Protein AF-D6PJD8-F1 (afdb_monomer_lite)

Radius of gyration: 14.66 Å; chains: 1; bounding box: 31×29×49 Å

pLDDT: mean 86.14, std 14.54, range [36.56, 97.56]

Sequence (123 aa):
MSNNFRDVHTFDGTLGQHFTPTKSFTKEEKKEVIIKFCEKLQHQLAKDMIHLIVNDLNTENNIDRSNNLDSSDVLVEICSKVDGSDIDMSFIEEQIIDIALLGPCPEGRSTRFLQIWQAIKDC

Secondary structure (DSSP, 8-state):
-------GGGGTTTGGGG---SS---HHHHHHHHHHHHTT---HHHHHHHHHHHHTTTSGGGEETTTTEEHHHHHHHHHHHHTTS---HHHHHHHHHHHHHH-S-HHHHHHHHHHHHHHHTT-

Foldseek 3Di:
DDPPPPDPCPCFQVLLVVDDFPDDDDLVRLLVLLVVLLVVADDPLLSVLSVVLNVCRVHCLQADPSNRDRLSSLSSSLSVLVVPDPDDPVVVSVLSNVCSVVHSHNNSSSVSSSVSCVVRVVD

Organism: NCBI:txid743647

Structure (mmCIF, N/CA/C/O backbone):
data_AF-D6PJD8-F1
#
_entry.id   AF-D6PJD8-F1
#
loop_
_atom_site.group_PDB
_atom_site.id
_atom_site.type_symbol
_atom_site.label_atom_id
_atom_site.label_alt_id
_atom_site.label_comp_id
_atom_site.label_asym_id
_atom_site.label_entity_id
_atom_site.label_seq_id
_atom_site.pdbx_PDB_ins_code
_atom_site.Cartn_x
_atom_site.Cartn_y
_atom_site.Cartn_z
_atom_site.occupancy
_atom_site.B_iso_or_equiv
_atom_site.auth_seq_id
_atom_site.auth_comp_id
_atom_site.auth_asym_id
_atom_site.auth_atom_id
_atom_site.pdbx_PDB_model_num
ATOM 1 N N . MET A 1 1 ? -16.199 -15.426 -36.535 1.00 36.56 1 MET A N 1
ATOM 2 C CA . MET A 1 1 ? -16.326 -14.726 -35.241 1.00 36.56 1 MET A CA 1
ATOM 3 C C . MET A 1 1 ? -14.912 -14.521 -34.730 1.00 36.56 1 MET A C 1
ATOM 5 O O . MET A 1 1 ? -14.263 -15.510 -34.421 1.00 36.56 1 MET A O 1
ATOM 9 N N . SER A 1 2 ? -14.373 -13.301 -34.799 1.00 41.19 2 SER A N 1
ATOM 10 C CA . SER A 1 2 ? -13.051 -13.021 -34.233 1.00 41.19 2 SER A CA 1
ATOM 11 C C . SER A 1 2 ? -13.197 -12.959 -32.718 1.00 41.19 2 SER A C 1
ATOM 13 O O . SER A 1 2 ? -14.015 -12.198 -32.202 1.00 41.19 2 SER A O 1
ATOM 15 N N . ASN A 1 3 ? -12.434 -13.784 -32.005 1.00 44.41 3 ASN A N 1
ATOM 16 C CA . ASN A 1 3 ? -12.237 -13.606 -30.576 1.00 44.41 3 ASN A CA 1
ATOM 17 C C . ASN A 1 3 ? -11.498 -12.280 -30.389 1.00 44.41 3 ASN A C 1
ATOM 19 O O . ASN A 1 3 ? -10.273 -12.236 -30.473 1.00 44.41 3 ASN A O 1
ATOM 23 N N . ASN A 1 4 ? -12.240 -11.198 -30.157 1.00 45.00 4 ASN A N 1
ATOM 24 C CA . ASN A 1 4 ? -11.681 -9.975 -29.599 1.00 45.00 4 ASN A CA 1
ATOM 25 C C . ASN A 1 4 ? -11.349 -10.264 -28.131 1.00 45.00 4 ASN A C 1
ATOM 27 O O . ASN A 1 4 ? -12.057 -9.822 -27.227 1.00 45.00 4 ASN A O 1
ATOM 31 N N . PHE A 1 5 ? -10.295 -11.046 -27.887 1.00 46.88 5 PHE A N 1
ATOM 32 C CA . PHE A 1 5 ? -9.589 -10.939 -26.621 1.00 46.88 5 PHE A CA 1
ATOM 33 C C . PHE A 1 5 ? -9.127 -9.486 -26.553 1.00 46.88 5 PHE A C 1
ATOM 35 O O . PHE A 1 5 ? -8.314 -9.058 -27.371 1.00 46.88 5 PHE A O 1
ATOM 42 N N . ARG A 1 6 ? -9.735 -8.697 -25.657 1.00 47.91 6 ARG A N 1
ATOM 43 C CA . ARG A 1 6 ? -9.171 -7.397 -25.295 1.00 47.91 6 ARG A CA 1
ATOM 44 C C . ARG A 1 6 ? -7.746 -7.683 -24.852 1.00 47.91 6 ARG A C 1
ATOM 46 O O . ARG A 1 6 ? -7.557 -8.505 -23.958 1.00 47.91 6 ARG A O 1
ATOM 53 N N . ASP A 1 7 ? -6.790 -7.069 -25.536 1.00 47.72 7 ASP A N 1
ATOM 54 C CA . ASP A 1 7 ? -5.383 -7.176 -25.192 1.00 47.72 7 ASP A CA 1
ATOM 55 C C . ASP A 1 7 ? -5.241 -6.832 -23.707 1.00 47.72 7 ASP A C 1
ATOM 57 O O . ASP A 1 7 ? -5.671 -5.761 -23.271 1.00 47.72 7 ASP A O 1
ATOM 61 N N . VAL A 1 8 ? -4.729 -7.771 -22.916 1.00 49.09 8 VAL A N 1
ATOM 62 C CA . VAL A 1 8 ? -4.576 -7.596 -21.466 1.00 49.09 8 VAL A CA 1
ATOM 63 C C . VAL A 1 8 ? -3.618 -6.446 -21.146 1.00 49.09 8 VAL A C 1
ATOM 65 O O . VAL A 1 8 ? -3.752 -5.842 -20.088 1.00 49.09 8 VAL A O 1
ATOM 68 N N . HIS A 1 9 ? -2.770 -6.068 -22.108 1.00 56.69 9 HIS A N 1
ATOM 69 C CA . HIS A 1 9 ? -1.868 -4.922 -22.046 1.00 56.69 9 HIS A CA 1
ATOM 70 C C . HIS A 1 9 ? -2.537 -3.582 -22.395 1.00 56.69 9 HIS A C 1
ATOM 72 O O . HIS A 1 9 ? -1.893 -2.541 -22.327 1.00 56.69 9 HIS A O 1
ATOM 78 N N . THR A 1 10 ? -3.833 -3.556 -22.746 1.00 48.59 10 THR A N 1
ATOM 79 C CA . THR A 1 10 ? -4.561 -2.301 -23.059 1.00 48.59 10 THR A CA 1
ATOM 80 C C . THR A 1 10 ? -4.531 -1.304 -21.893 1.00 48.59 10 THR A C 1
ATOM 82 O O . THR A 1 10 ? -4.702 -0.106 -22.104 1.00 48.59 10 THR A O 1
ATOM 85 N N . PHE A 1 11 ? -4.331 -1.795 -20.669 1.00 54.06 11 PHE A N 1
ATOM 86 C CA . PHE A 1 11 ? -4.293 -0.986 -19.452 1.00 54.06 11 PHE A CA 1
ATOM 87 C C . PHE A 1 11 ? -2.878 -0.817 -18.883 1.00 54.06 11 PHE A C 1
ATOM 89 O O . PHE A 1 11 ? -2.712 -0.157 -17.854 1.00 54.06 11 PHE A O 1
ATOM 96 N N . ASP A 1 12 ? -1.860 -1.380 -19.542 1.00 58.41 12 ASP A N 1
ATOM 97 C CA . ASP A 1 12 ? -0.471 -1.229 -19.120 1.00 58.41 12 ASP A CA 1
ATOM 98 C C . ASP A 1 12 ? -0.058 0.238 -19.276 1.00 58.41 12 ASP A C 1
ATOM 100 O O . ASP A 1 12 ? -0.194 0.845 -20.339 1.00 58.41 12 ASP A O 1
ATOM 104 N N . GLY A 1 13 ? 0.428 0.835 -18.191 1.00 57.12 13 GLY A N 1
ATOM 105 C CA . GLY A 1 13 ? 0.888 2.223 -18.176 1.00 57.12 13 GLY A CA 1
ATOM 106 C C . GLY A 1 13 ? -0.213 3.289 -18.111 1.00 57.12 13 GLY A C 1
ATOM 107 O O . GLY A 1 13 ? 0.101 4.479 -18.064 1.00 57.12 13 GLY A O 1
ATOM 108 N N . THR A 1 14 ? -1.498 2.914 -18.074 1.00 65.81 14 THR A N 1
ATOM 109 C CA . THR A 1 14 ? -2.613 3.871 -17.909 1.00 65.81 14 THR A CA 1
ATOM 110 C C . THR A 1 14 ? -3.211 3.870 -16.505 1.00 65.81 14 THR A C 1
ATOM 112 O O . THR A 1 14 ? -4.018 4.742 -16.184 1.00 65.81 14 THR A O 1
ATOM 115 N N . LEU A 1 15 ? -2.831 2.922 -15.644 1.00 66.25 15 LEU A N 1
ATOM 116 C CA . LEU A 1 15 ? -3.424 2.754 -14.315 1.00 66.25 15 LEU A CA 1
ATOM 117 C C . LEU A 1 15 ? -3.204 3.976 -13.415 1.00 66.25 15 LEU A C 1
ATOM 119 O O . LEU A 1 15 ? -4.106 4.352 -12.667 1.00 66.25 15 LEU A O 1
ATOM 123 N N . GLY A 1 16 ? -2.057 4.650 -13.547 1.00 59.97 16 GLY A N 1
ATOM 124 C CA . GLY A 1 16 ? -1.751 5.870 -12.792 1.00 59.97 16 GLY A CA 1
ATOM 125 C C . GLY A 1 16 ? -2.749 7.008 -13.035 1.00 59.97 16 GLY A C 1
ATOM 126 O O . GLY A 1 16 ? -3.029 7.781 -12.125 1.00 59.97 16 GLY A O 1
ATOM 127 N N . GLN A 1 17 ? -3.370 7.073 -14.220 1.00 74.50 17 GLN A N 1
ATOM 128 C CA . GLN A 1 17 ? -4.379 8.094 -14.548 1.00 74.50 17 GLN A CA 1
ATOM 129 C C . GLN A 1 17 ? -5.711 7.877 -13.819 1.00 74.50 17 GLN A C 1
ATOM 131 O O . GLN A 1 17 ? -6.535 8.786 -13.743 1.00 74.50 17 GLN A O 1
ATOM 136 N N . HIS A 1 18 ? -5.936 6.672 -13.293 1.00 75.56 18 HIS A N 1
ATOM 137 C CA . HIS A 1 18 ? -7.151 6.321 -12.567 1.00 75.56 18 HIS A CA 1
ATOM 138 C C . HIS A 1 18 ? -7.024 6.526 -11.060 1.00 75.56 18 HIS A C 1
ATOM 140 O O . HIS A 1 18 ? -8.015 6.349 -10.354 1.00 75.56 18 HIS A O 1
ATOM 146 N N . PHE A 1 19 ? -5.842 6.904 -10.572 1.00 86.94 19 PHE A N 1
ATOM 147 C CA . PHE A 1 19 ? -5.610 7.224 -9.176 1.00 86.94 19 PHE A CA 1
ATOM 148 C C . PHE A 1 19 ? -5.631 8.732 -8.964 1.00 86.94 19 PHE A C 1
ATOM 150 O O . PHE A 1 19 ? -4.934 9.491 -9.634 1.00 86.94 19 PHE A O 1
ATOM 157 N N . THR A 1 20 ? -6.433 9.181 -8.009 1.00 86.69 20 THR A N 1
ATOM 158 C CA . THR A 1 20 ? -6.408 10.568 -7.552 1.00 86.69 20 THR A CA 1
ATOM 159 C C . THR A 1 20 ? -6.374 10.533 -6.033 1.00 86.69 20 THR A C 1
ATOM 161 O O . THR A 1 20 ? -7.394 10.183 -5.433 1.00 86.69 20 THR A O 1
ATOM 164 N N . PRO A 1 21 ? -5.221 10.826 -5.406 1.00 86.06 21 PRO A N 1
ATOM 165 C CA . PRO A 1 21 ? -5.130 10.833 -3.956 1.00 86.06 21 PRO A CA 1
ATOM 166 C C . PRO A 1 21 ? -6.003 11.955 -3.391 1.00 86.06 21 PRO A C 1
ATOM 168 O O . PRO A 1 21 ? -6.134 13.025 -3.996 1.00 86.06 21 PRO A O 1
ATOM 171 N N . THR A 1 22 ? -6.598 11.725 -2.225 1.00 88.81 22 THR A N 1
ATOM 172 C CA . THR A 1 22 ? -7.416 12.733 -1.538 1.00 88.81 22 THR A CA 1
ATOM 173 C C . THR A 1 22 ? -6.557 13.870 -0.995 1.00 88.81 22 THR A C 1
ATOM 175 O O . THR A 1 22 ? -7.008 15.015 -0.927 1.00 88.81 22 THR A O 1
ATOM 178 N N . LYS A 1 23 ? -5.300 13.572 -0.652 1.00 90.62 23 LYS A N 1
ATOM 179 C CA . LYS A 1 23 ? -4.270 14.553 -0.304 1.00 90.62 23 LYS A CA 1
ATOM 180 C C . LYS A 1 23 ? -2.872 14.003 -0.574 1.00 90.62 23 LYS A C 1
ATOM 182 O O . LYS A 1 23 ? -2.669 12.804 -0.713 1.00 90.62 23 LYS A O 1
ATOM 187 N N . SER A 1 24 ? -1.879 14.885 -0.580 1.00 91.00 24 SER A N 1
ATOM 188 C CA . SER A 1 24 ? -0.476 14.472 -0.522 1.00 91.00 24 SER A CA 1
ATOM 189 C C . SER A 1 24 ? -0.090 14.115 0.913 1.00 91.00 24 SER A C 1
ATOM 191 O O . SER A 1 24 ? -0.366 14.885 1.832 1.00 91.00 24 SER A O 1
ATOM 193 N N . PHE A 1 25 ? 0.567 12.971 1.093 1.00 92.56 25 PHE A N 1
ATOM 194 C CA . PHE A 1 25 ? 1.117 12.541 2.376 1.00 92.56 25 PHE A CA 1
ATOM 195 C C . PHE A 1 25 ? 2.638 12.679 2.363 1.00 92.56 25 PHE A C 1
ATOM 197 O O . PHE A 1 25 ? 3.307 12.301 1.399 1.00 92.56 25 PHE A O 1
ATOM 204 N N . THR A 1 26 ? 3.194 13.177 3.460 1.00 95.38 26 THR A N 1
ATOM 205 C CA . THR A 1 26 ? 4.627 13.070 3.745 1.00 95.38 26 THR A CA 1
ATOM 206 C C . THR A 1 26 ? 5.010 11.618 4.042 1.00 95.38 26 THR A C 1
ATOM 208 O O . THR A 1 26 ? 4.162 10.775 4.346 1.00 95.38 26 THR A O 1
ATOM 211 N N . LYS A 1 27 ? 6.309 11.308 3.984 1.00 94.94 27 LYS A N 1
ATOM 212 C CA . LYS A 1 27 ? 6.826 9.971 4.314 1.00 94.94 27 LYS A CA 1
ATOM 213 C C . LYS A 1 27 ? 6.423 9.544 5.727 1.00 94.94 27 LYS A C 1
ATOM 215 O O . LYS A 1 27 ? 6.061 8.389 5.949 1.00 94.94 27 LYS A O 1
ATOM 220 N N . GLU A 1 28 ? 6.503 10.467 6.673 1.00 96.88 28 GLU A N 1
ATOM 221 C CA . GLU A 1 28 ? 6.200 10.244 8.080 1.00 96.88 28 GLU A CA 1
ATOM 222 C C . GLU A 1 28 ? 4.706 9.972 8.282 1.00 96.88 28 GLU A C 1
ATOM 224 O O . GLU A 1 28 ? 4.361 8.986 8.933 1.00 96.88 28 GLU A O 1
ATOM 229 N N . GLU A 1 29 ? 3.829 10.756 7.645 1.00 96.44 29 GLU A N 1
ATOM 230 C CA . GLU A 1 29 ? 2.379 10.518 7.683 1.00 96.44 29 GLU A CA 1
ATOM 231 C C . GLU A 1 29 ? 2.006 9.174 7.046 1.00 96.44 29 GLU A C 1
ATOM 233 O O . GLU A 1 29 ? 1.212 8.427 7.620 1.00 96.44 29 GLU A O 1
ATOM 238 N N . LYS A 1 30 ? 2.602 8.825 5.891 1.00 96.94 30 LYS A N 1
ATOM 239 C CA . LYS A 1 30 ? 2.405 7.506 5.265 1.00 96.94 30 LYS A CA 1
ATOM 240 C C . LYS A 1 30 ? 2.751 6.396 6.243 1.00 96.94 30 LYS A C 1
ATOM 242 O O . LYS A 1 30 ? 1.959 5.482 6.455 1.00 96.94 30 LYS A O 1
ATOM 247 N N . LYS A 1 31 ? 3.936 6.482 6.848 1.00 97.56 31 LYS A N 1
ATOM 248 C CA . LYS A 1 31 ? 4.419 5.478 7.793 1.00 97.56 31 LYS A CA 1
ATOM 249 C C . LYS A 1 31 ? 3.470 5.324 8.977 1.00 97.56 31 LYS A C 1
ATOM 251 O O . LYS A 1 31 ? 3.140 4.196 9.320 1.00 97.56 31 LYS A O 1
ATOM 256 N N . GLU A 1 32 ? 3.036 6.420 9.589 1.00 97.06 32 GLU A N 1
ATOM 257 C CA . GLU A 1 32 ? 2.126 6.384 10.737 1.00 97.06 32 GLU A CA 1
ATOM 258 C C . GLU A 1 32 ? 0.806 5.683 10.393 1.00 97.06 32 GLU A C 1
ATOM 260 O O . GLU A 1 32 ? 0.417 4.721 11.060 1.00 97.06 32 GLU A O 1
ATOM 265 N N . VAL A 1 33 ? 0.156 6.111 9.309 1.00 96.81 33 VAL A N 1
ATOM 266 C CA . VAL A 1 33 ? -1.135 5.563 8.872 1.00 96.81 33 VAL A CA 1
ATOM 267 C C . VAL A 1 33 ? -1.016 4.081 8.504 1.00 96.81 33 VAL A C 1
ATOM 269 O O . VAL A 1 33 ? -1.832 3.266 8.937 1.00 96.81 33 VAL A O 1
ATOM 272 N N . ILE A 1 34 ? 0.016 3.713 7.741 1.00 97.56 34 ILE A N 1
ATOM 273 C CA . ILE A 1 34 ? 0.227 2.333 7.287 1.00 97.56 34 ILE A CA 1
ATOM 274 C C . ILE A 1 34 ? 0.563 1.409 8.467 1.00 97.56 34 ILE A C 1
ATOM 276 O O . ILE A 1 34 ? 0.075 0.280 8.523 1.00 97.56 34 ILE A O 1
ATOM 280 N N . ILE A 1 35 ? 1.357 1.868 9.441 1.00 97.25 35 ILE A N 1
ATOM 281 C CA . ILE A 1 35 ? 1.683 1.070 10.631 1.00 97.25 35 ILE A CA 1
ATOM 282 C C . ILE A 1 35 ? 0.452 0.876 11.519 1.00 97.25 35 ILE A C 1
ATOM 284 O O . ILE A 1 35 ? 0.1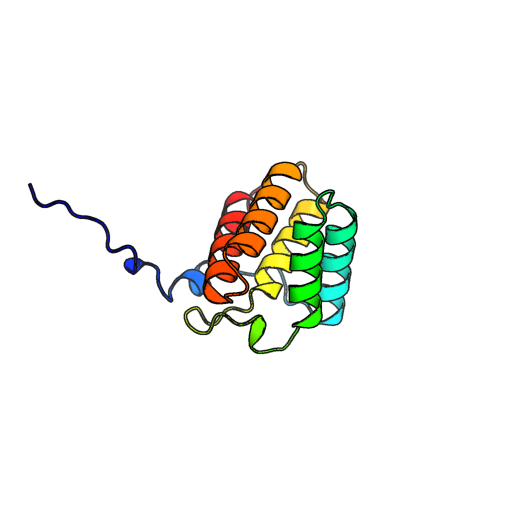87 -0.255 11.922 1.00 97.25 35 ILE A O 1
ATOM 288 N N . LYS A 1 36 ? -0.356 1.919 11.746 1.00 96.19 36 LYS A N 1
ATOM 289 C CA . LYS A 1 36 ? -1.629 1.792 12.476 1.00 96.19 36 LYS A CA 1
ATOM 290 C C . LYS A 1 36 ? -2.572 0.788 11.806 1.00 96.19 36 LYS A C 1
ATOM 292 O O . LYS A 1 36 ? -3.250 0.016 12.479 1.00 96.19 36 LYS A O 1
ATOM 297 N N . PHE A 1 37 ? -2.621 0.777 10.475 1.00 96.31 37 PHE A N 1
ATOM 298 C CA . PHE A 1 37 ? -3.372 -0.228 9.726 1.00 96.31 37 PHE A CA 1
ATOM 299 C C . PHE A 1 37 ? -2.796 -1.643 9.917 1.00 96.31 37 PHE A C 1
ATOM 301 O O . PHE A 1 37 ? -3.554 -2.583 10.148 1.00 96.31 37 PHE A O 1
ATOM 308 N N . CYS A 1 38 ? -1.468 -1.793 9.892 1.00 96.75 38 CYS A N 1
ATOM 309 C CA . CYS A 1 38 ? -0.777 -3.073 10.088 1.00 96.75 38 CYS A CA 1
ATOM 310 C C . CYS A 1 38 ? -1.135 -3.749 11.425 1.00 96.75 38 CYS A C 1
ATOM 312 O O . CYS A 1 38 ? -1.279 -4.970 11.491 1.00 96.75 38 CYS A O 1
ATOM 314 N N . GLU A 1 39 ? -1.337 -2.965 12.486 1.00 94.94 39 GLU A N 1
ATOM 315 C CA . GLU A 1 39 ? -1.740 -3.466 13.808 1.00 94.94 39 GLU A CA 1
ATOM 316 C C . GLU A 1 39 ? -3.110 -4.165 13.801 1.00 94.94 39 GLU A C 1
ATOM 318 O O . GLU A 1 39 ? -3.364 -5.024 14.646 1.00 94.94 39 GLU A O 1
ATOM 323 N N . LYS A 1 40 ? -3.978 -3.838 12.834 1.00 94.00 40 LYS A N 1
ATOM 324 C CA . LYS A 1 40 ? -5.311 -4.443 12.677 1.00 94.00 40 LYS A CA 1
ATOM 325 C C . LYS A 1 40 ? -5.280 -5.770 11.919 1.00 94.00 40 LYS A C 1
ATOM 327 O O . LYS A 1 40 ? -6.217 -6.561 12.045 1.00 94.00 40 LYS A O 1
ATOM 332 N N . LEU A 1 41 ? -4.222 -6.015 11.146 1.00 95.44 41 LEU A N 1
ATOM 333 C CA . LEU A 1 41 ? -4.040 -7.260 10.406 1.00 95.44 41 LEU A CA 1
ATOM 334 C C . LEU A 1 41 ? -3.854 -8.431 11.378 1.00 95.44 41 LEU A C 1
ATOM 336 O O . LEU A 1 41 ? -3.243 -8.301 12.444 1.00 95.44 41 LEU A O 1
ATOM 340 N N . GLN A 1 42 ? -4.364 -9.595 11.007 1.00 96.00 42 GLN A N 1
ATOM 341 C CA . GLN A 1 42 ? -4.241 -10.832 11.772 1.00 96.00 42 GLN A CA 1
ATOM 342 C C . GLN A 1 42 ? -3.148 -11.736 11.194 1.00 96.00 42 GLN A C 1
ATOM 344 O O . GLN A 1 42 ? -2.424 -12.393 11.944 1.00 96.00 42 GLN A O 1
ATOM 349 N N . HIS A 1 43 ? -2.969 -11.732 9.875 1.00 97.00 43 HIS A N 1
ATOM 350 C CA . HIS A 1 43 ? -2.088 -12.644 9.166 1.00 97.00 43 HIS A CA 1
ATOM 351 C C . HIS A 1 43 ? -0.651 -12.114 9.066 1.00 97.00 43 HIS A C 1
ATOM 353 O O . HIS A 1 43 ? -0.397 -11.029 8.540 1.00 97.00 43 HIS A O 1
ATOM 359 N N . GLN A 1 44 ? 0.324 -12.917 9.509 1.00 96.25 44 GLN A N 1
ATOM 360 C CA . GLN A 1 44 ? 1.733 -12.502 9.562 1.00 96.25 44 GLN A CA 1
ATOM 361 C C . GLN A 1 44 ? 2.292 -12.123 8.184 1.00 96.25 44 GLN A C 1
ATOM 363 O O . GLN A 1 44 ? 2.952 -11.101 8.057 1.00 96.25 44 GLN A O 1
ATOM 368 N N . LEU A 1 45 ? 1.957 -12.883 7.137 1.00 95.44 45 LEU A N 1
ATOM 369 C CA . LEU A 1 45 ? 2.430 -12.586 5.781 1.00 95.44 45 LEU A CA 1
ATOM 370 C C . LEU A 1 45 ? 1.947 -11.215 5.273 1.00 95.44 45 LEU A C 1
ATOM 372 O O . LEU A 1 45 ? 2.686 -10.520 4.580 1.00 95.44 45 LEU A O 1
ATOM 376 N N . ALA A 1 46 ? 0.731 -10.802 5.652 1.00 95.25 46 ALA A N 1
ATOM 377 C CA . ALA A 1 46 ? 0.221 -9.483 5.298 1.00 95.25 46 ALA A CA 1
ATOM 378 C C . ALA A 1 46 ? 1.011 -8.385 6.024 1.00 95.25 46 ALA A C 1
ATOM 380 O O . ALA A 1 46 ? 1.418 -7.400 5.408 1.00 95.25 46 ALA A O 1
ATOM 381 N N . LYS A 1 47 ? 1.304 -8.589 7.315 1.00 97.25 47 LYS A N 1
ATOM 382 C CA . LYS A 1 47 ? 2.143 -7.677 8.109 1.00 97.25 47 LYS A CA 1
ATOM 383 C C . LYS A 1 47 ? 3.546 -7.541 7.535 1.00 97.25 47 LYS A C 1
ATOM 385 O O . LYS A 1 47 ? 4.039 -6.424 7.399 1.00 97.25 47 LYS A O 1
ATOM 390 N N . ASP A 1 48 ? 4.169 -8.653 7.160 1.00 95.56 48 ASP A N 1
ATOM 391 C CA . ASP A 1 48 ? 5.515 -8.665 6.583 1.00 95.56 48 ASP A CA 1
ATOM 392 C C . ASP A 1 48 ? 5.557 -7.875 5.267 1.00 95.56 48 ASP A C 1
ATOM 394 O O . ASP A 1 48 ? 6.461 -7.063 5.057 1.00 95.56 48 ASP A O 1
ATOM 398 N N . MET A 1 49 ? 4.536 -8.034 4.418 1.00 94.56 49 MET A N 1
ATOM 399 C CA . MET A 1 49 ? 4.395 -7.268 3.177 1.00 94.56 49 MET A CA 1
ATOM 400 C C . MET A 1 49 ? 4.245 -5.764 3.440 1.00 94.56 49 MET A C 1
ATOM 402 O O . MET A 1 49 ? 4.897 -4.947 2.786 1.00 94.56 49 MET A O 1
ATOM 406 N N . ILE A 1 50 ? 3.430 -5.384 4.428 1.00 95.94 50 ILE A N 1
ATOM 407 C CA . ILE A 1 50 ? 3.277 -3.985 4.843 1.00 95.94 50 ILE A CA 1
ATOM 408 C C . ILE A 1 50 ? 4.597 -3.419 5.378 1.00 95.94 50 ILE A C 1
ATOM 410 O O . ILE A 1 50 ? 4.996 -2.320 4.988 1.00 95.94 50 ILE A O 1
ATOM 414 N N . HIS A 1 51 ? 5.314 -4.162 6.220 1.00 95.94 51 HIS A N 1
ATOM 415 C CA . HIS A 1 51 ? 6.619 -3.741 6.724 1.00 95.94 51 HIS A CA 1
ATOM 416 C C . HIS A 1 51 ? 7.648 -3.567 5.605 1.00 95.94 51 HIS A C 1
ATOM 418 O O . HIS A 1 51 ? 8.419 -2.608 5.649 1.00 95.94 51 HIS A O 1
ATOM 424 N N . LEU A 1 52 ? 7.633 -4.428 4.584 1.00 94.44 52 LEU A N 1
ATOM 425 C CA . LEU A 1 52 ? 8.472 -4.269 3.396 1.00 94.44 52 LEU A CA 1
ATOM 426 C C . LEU A 1 52 ? 8.176 -2.939 2.687 1.00 94.44 52 LEU A C 1
ATOM 428 O O . LEU A 1 52 ? 9.093 -2.149 2.479 1.00 94.44 52 LEU A O 1
ATOM 432 N N . ILE A 1 53 ? 6.901 -2.634 2.418 1.00 94.50 53 ILE A N 1
ATOM 433 C CA . ILE A 1 53 ? 6.492 -1.365 1.782 1.00 94.50 53 ILE A CA 1
ATOM 434 C C . ILE A 1 53 ? 6.921 -0.156 2.620 1.00 94.50 53 ILE A C 1
ATOM 436 O O . ILE A 1 53 ? 7.425 0.825 2.073 1.00 94.50 53 ILE A O 1
ATOM 440 N N . VAL A 1 54 ? 6.758 -0.222 3.946 1.00 96.25 54 VAL A N 1
ATOM 441 C CA . VAL A 1 54 ? 7.161 0.858 4.862 1.00 96.25 54 VAL A CA 1
ATOM 442 C C . VAL A 1 54 ? 8.679 1.068 4.860 1.00 96.25 54 VAL A C 1
ATOM 444 O O . VAL A 1 54 ? 9.145 2.211 4.891 1.00 96.25 54 VAL A O 1
ATOM 447 N N . ASN A 1 55 ? 9.460 -0.011 4.819 1.00 95.25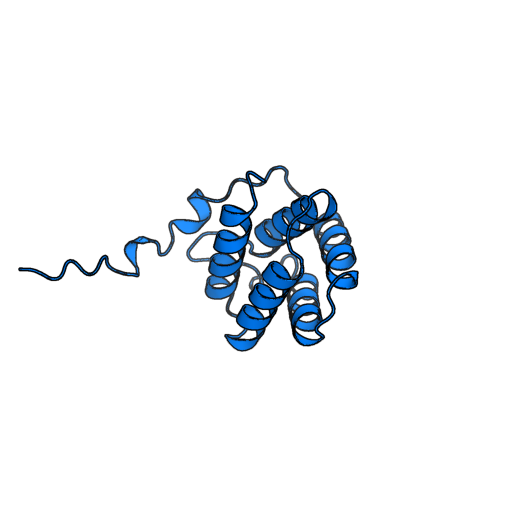 55 ASN A N 1
ATOM 448 C CA . ASN A 1 55 ? 10.921 0.068 4.762 1.00 95.25 55 ASN A CA 1
ATOM 449 C C . ASN A 1 55 ? 11.411 0.669 3.435 1.00 95.25 55 ASN A C 1
ATOM 451 O O . ASN A 1 55 ? 12.418 1.376 3.425 1.00 95.25 55 ASN A O 1
ATOM 455 N N . ASP A 1 56 ? 10.658 0.461 2.355 1.00 94.50 56 ASP A N 1
ATOM 456 C CA . ASP A 1 56 ? 10.937 0.974 1.012 1.00 94.50 56 ASP A CA 1
ATOM 457 C C . ASP A 1 56 ? 10.328 2.364 0.725 1.00 94.50 56 ASP A C 1
ATOM 459 O O . ASP A 1 56 ? 10.313 2.835 -0.415 1.00 94.50 56 ASP A O 1
ATOM 463 N N . LEU A 1 57 ? 9.821 3.084 1.733 1.00 94.38 57 LEU A N 1
ATOM 464 C CA . LEU A 1 57 ? 9.297 4.440 1.522 1.00 94.38 57 LEU A CA 1
ATOM 465 C C . LEU A 1 57 ? 10.376 5.390 0.972 1.00 94.38 57 LEU A C 1
ATOM 467 O O . LEU A 1 57 ? 11.419 5.603 1.608 1.00 94.38 57 LEU A O 1
ATOM 471 N N . ASN A 1 58 ? 10.053 6.042 -0.150 1.00 89.75 58 ASN A N 1
ATOM 472 C CA . ASN A 1 58 ? 10.933 6.882 -0.974 1.00 89.75 58 ASN A CA 1
ATOM 473 C C . ASN A 1 58 ? 12.085 6.123 -1.659 1.00 89.75 58 ASN A C 1
ATOM 475 O O . ASN A 1 58 ? 13.107 6.731 -1.983 1.00 89.75 58 ASN A O 1
ATOM 479 N N . THR A 1 59 ? 11.952 4.813 -1.868 1.00 92.69 59 THR A N 1
ATOM 480 C CA . THR A 1 59 ? 12.875 4.034 -2.701 1.00 92.69 59 THR A CA 1
ATOM 481 C C . THR A 1 59 ? 12.196 3.618 -4.005 1.00 92.69 59 THR A C 1
ATOM 483 O O . THR A 1 59 ? 10.971 3.554 -4.106 1.00 92.69 59 THR A O 1
ATOM 486 N N . GLU A 1 60 ? 13.005 3.286 -5.011 1.00 91.00 60 GLU A N 1
ATOM 487 C CA . GLU A 1 60 ? 12.527 2.768 -6.301 1.00 91.00 60 GLU A CA 1
ATOM 488 C C . GLU A 1 60 ? 11.753 1.449 -6.161 1.00 91.00 60 GLU A C 1
ATOM 490 O O . GLU A 1 60 ? 10.954 1.111 -7.028 1.00 91.00 60 GLU A O 1
ATOM 495 N N . ASN A 1 61 ? 11.930 0.726 -5.050 1.00 92.00 61 ASN A N 1
ATOM 496 C CA . ASN A 1 61 ? 11.226 -0.527 -4.789 1.00 92.00 61 ASN A CA 1
ATOM 497 C C . ASN A 1 61 ? 9.727 -0.322 -4.547 1.00 92.00 61 ASN A C 1
ATOM 499 O O . ASN A 1 61 ? 8.992 -1.304 -4.546 1.00 92.00 61 ASN A O 1
ATOM 503 N N . ASN A 1 62 ? 9.258 0.914 -4.337 1.00 92.56 62 ASN A N 1
ATOM 504 C CA . ASN A 1 62 ? 7.835 1.246 -4.240 1.00 92.56 62 ASN A CA 1
ATOM 505 C C . ASN A 1 62 ? 7.230 1.819 -5.527 1.00 92.56 62 ASN A C 1
ATOM 507 O O . ASN A 1 62 ? 6.002 1.923 -5.620 1.00 92.56 62 ASN A O 1
ATOM 511 N N . ILE A 1 63 ? 8.067 2.133 -6.518 1.00 93.12 63 ILE A N 1
ATOM 512 C CA . ILE A 1 63 ? 7.678 2.883 -7.710 1.00 93.12 63 ILE A CA 1
ATOM 513 C C . ILE A 1 63 ? 7.373 1.927 -8.860 1.00 93.12 63 ILE A C 1
ATOM 515 O O . ILE A 1 63 ? 8.255 1.262 -9.399 1.00 93.12 63 ILE A O 1
ATOM 519 N N . ASP A 1 64 ? 6.117 1.921 -9.284 1.00 91.69 64 ASP A N 1
ATOM 520 C CA . ASP A 1 64 ? 5.715 1.417 -10.588 1.00 91.69 64 ASP A CA 1
ATOM 521 C C . ASP A 1 64 ? 6.076 2.464 -11.646 1.00 91.69 64 ASP A C 1
ATOM 523 O O . ASP A 1 64 ? 5.406 3.489 -11.809 1.00 91.69 64 ASP A O 1
ATOM 527 N N . ARG A 1 65 ? 7.167 2.206 -12.369 1.00 89.06 65 ARG A N 1
ATOM 528 C CA . ARG A 1 65 ? 7.671 3.114 -13.407 1.00 89.06 65 ARG A CA 1
ATOM 529 C C . ARG A 1 65 ? 6.792 3.135 -14.650 1.00 89.06 65 ARG A C 1
ATOM 531 O O . ARG A 1 65 ? 6.764 4.150 -15.340 1.00 89.06 65 ARG A O 1
ATOM 538 N N . SER A 1 66 ? 6.083 2.044 -14.928 1.00 87.06 66 SER A N 1
ATOM 539 C CA . SER A 1 66 ? 5.206 1.935 -16.096 1.00 87.06 66 SER A CA 1
ATOM 540 C C . SER A 1 66 ? 4.004 2.863 -15.953 1.00 87.06 66 SER A C 1
ATOM 542 O O . SER A 1 66 ? 3.601 3.502 -16.920 1.00 87.06 66 SER A O 1
ATOM 544 N N . ASN A 1 67 ? 3.475 2.987 -14.734 1.00 82.69 67 ASN A N 1
ATOM 545 C CA . ASN A 1 67 ? 2.327 3.838 -14.417 1.00 82.69 67 ASN A CA 1
ATOM 546 C C . ASN A 1 67 ? 2.700 5.166 -13.738 1.00 82.69 67 ASN A C 1
ATOM 548 O O . ASN A 1 67 ? 1.804 5.945 -13.414 1.00 82.69 67 ASN A O 1
ATOM 552 N N . ASN A 1 68 ? 3.997 5.424 -13.527 1.00 87.81 68 ASN A N 1
ATOM 553 C CA . ASN A 1 68 ? 4.518 6.568 -12.773 1.00 87.81 68 ASN A CA 1
ATOM 554 C C . ASN A 1 68 ? 3.804 6.740 -11.419 1.00 87.81 68 ASN A C 1
ATOM 556 O O . ASN A 1 68 ? 3.277 7.810 -11.104 1.00 87.81 68 ASN A O 1
ATOM 560 N N . LEU A 1 69 ? 3.739 5.652 -10.650 1.00 89.69 69 LEU A N 1
ATOM 561 C CA . LEU A 1 69 ? 2.932 5.563 -9.439 1.00 89.69 69 LEU A CA 1
ATOM 562 C C . LEU A 1 69 ? 3.732 4.966 -8.285 1.00 89.69 69 LEU A C 1
ATOM 564 O O . LEU A 1 69 ? 4.279 3.870 -8.387 1.00 89.69 69 LEU A O 1
ATOM 568 N N . ASP A 1 70 ? 3.749 5.661 -7.154 1.00 93.06 70 ASP A N 1
ATOM 569 C CA . ASP A 1 70 ? 4.242 5.103 -5.901 1.00 93.06 70 ASP A CA 1
ATOM 570 C C . ASP A 1 70 ? 3.116 4.288 -5.250 1.00 93.06 70 ASP A C 1
ATOM 572 O O . ASP A 1 70 ? 2.090 4.809 -4.814 1.00 93.06 70 ASP A O 1
ATOM 576 N N . SER A 1 71 ? 3.304 2.973 -5.178 1.00 92.88 71 SER A N 1
ATOM 577 C CA . SER A 1 71 ? 2.327 2.062 -4.573 1.00 92.88 71 SER A CA 1
ATOM 578 C C . SER A 1 71 ? 2.044 2.363 -3.091 1.00 92.88 71 SER A C 1
ATOM 580 O O . SER A 1 71 ? 0.971 2.012 -2.596 1.00 92.88 71 SER A O 1
ATOM 582 N N . SER A 1 72 ? 2.946 3.061 -2.391 1.00 95.31 72 SER A N 1
ATOM 583 C CA . SER A 1 72 ? 2.707 3.529 -1.023 1.00 95.31 72 SER A CA 1
ATOM 584 C C . SER A 1 72 ? 1.693 4.676 -0.942 1.00 95.31 72 SER A C 1
ATOM 586 O O . SER A 1 72 ? 1.012 4.787 0.077 1.00 95.31 72 SER A O 1
ATOM 588 N N . ASP A 1 73 ? 1.538 5.488 -2.000 1.00 95.31 73 ASP A N 1
ATOM 589 C CA . ASP A 1 73 ? 0.476 6.505 -2.078 1.00 95.31 73 ASP A CA 1
ATOM 590 C C . ASP A 1 73 ? -0.904 5.847 -2.146 1.00 95.31 73 ASP A C 1
ATOM 592 O O . ASP A 1 73 ? -1.842 6.258 -1.468 1.00 95.31 73 ASP A O 1
ATOM 596 N N . VAL A 1 74 ? -1.029 4.780 -2.934 1.00 95.06 74 VAL A N 1
ATOM 597 C CA . VAL A 1 74 ? -2.298 4.050 -3.039 1.00 95.06 74 VAL A CA 1
ATOM 598 C C . VAL A 1 74 ? -2.618 3.344 -1.723 1.00 95.06 74 VAL A C 1
ATOM 600 O O . VAL A 1 74 ? -3.752 3.389 -1.247 1.00 95.06 74 VAL A O 1
ATOM 603 N N . LEU A 1 75 ? -1.612 2.726 -1.099 1.00 96.06 75 LEU A N 1
ATOM 604 C CA . LEU A 1 75 ? -1.788 2.038 0.175 1.00 96.06 75 LEU A CA 1
ATOM 605 C C . LEU A 1 75 ? -2.233 2.985 1.295 1.00 96.06 75 LEU A C 1
ATOM 607 O O . LEU A 1 75 ? -3.146 2.636 2.039 1.00 96.06 75 LEU A O 1
ATOM 611 N N . VAL A 1 76 ? -1.642 4.179 1.421 1.00 96.81 76 VAL A N 1
ATOM 612 C CA . VAL A 1 76 ? -2.033 5.114 2.491 1.00 96.81 76 VAL A CA 1
ATOM 613 C C . VAL A 1 76 ? -3.478 5.600 2.333 1.00 96.81 76 VAL A C 1
ATOM 615 O O . VAL A 1 76 ? -4.173 5.769 3.336 1.00 96.81 76 VAL A O 1
ATOM 618 N N . GLU A 1 77 ? -3.969 5.750 1.099 1.00 95.12 77 GLU A N 1
ATOM 619 C CA . GLU A 1 77 ? -5.377 6.063 0.817 1.00 95.12 77 GLU A CA 1
ATOM 620 C C . GLU A 1 77 ? -6.300 4.919 1.254 1.0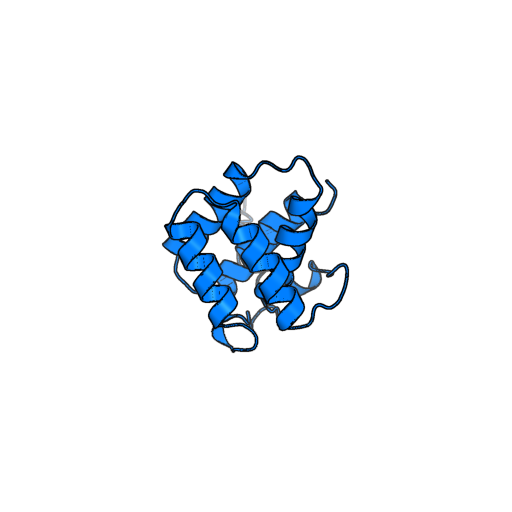0 95.12 77 GLU A C 1
ATOM 622 O O . GLU A 1 77 ? -7.291 5.161 1.947 1.00 95.12 77 GLU A O 1
ATOM 627 N N . ILE A 1 78 ? -5.947 3.667 0.929 1.00 95.12 78 ILE A N 1
ATOM 628 C CA . ILE A 1 78 ? -6.685 2.475 1.383 1.00 95.12 78 ILE A CA 1
ATOM 629 C C . ILE A 1 78 ? -6.742 2.443 2.913 1.00 95.12 78 ILE A C 1
ATOM 631 O O . ILE A 1 78 ? -7.824 2.346 3.490 1.00 95.12 78 ILE A O 1
ATOM 635 N N . CYS A 1 79 ? -5.593 2.574 3.580 1.00 95.69 79 CYS A N 1
ATOM 636 C CA . CYS A 1 79 ? -5.505 2.552 5.038 1.00 95.69 79 CYS A CA 1
ATOM 637 C C . CYS A 1 79 ? -6.344 3.666 5.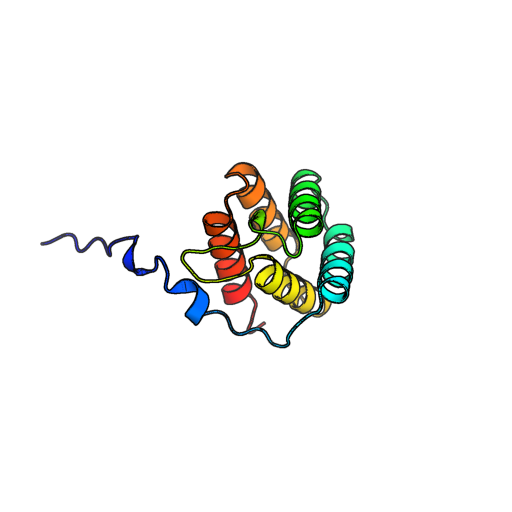679 1.00 95.69 79 CYS A C 1
ATOM 639 O O . CYS A 1 79 ? -7.052 3.421 6.656 1.00 95.69 79 CYS A O 1
ATOM 641 N N . SER A 1 80 ? -6.293 4.875 5.110 1.00 93.69 80 SER A N 1
ATOM 642 C CA . SER A 1 80 ? -7.055 6.031 5.595 1.00 93.69 80 SER A CA 1
ATOM 643 C C . SER A 1 80 ? -8.561 5.819 5.455 1.00 93.69 80 SER A C 1
ATOM 645 O O . SER A 1 80 ? -9.318 6.160 6.361 1.00 93.69 80 SER A O 1
ATOM 647 N N . LYS A 1 81 ? -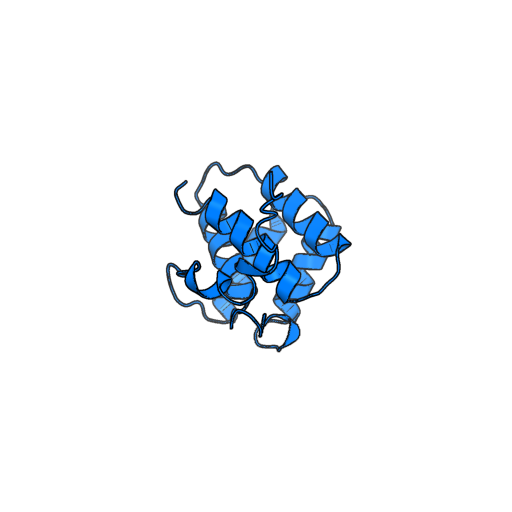9.004 5.226 4.340 1.00 91.75 81 LYS A N 1
ATOM 648 C CA . LYS A 1 81 ? -10.419 4.933 4.084 1.00 91.75 81 LYS A CA 1
ATOM 649 C C . LYS A 1 81 ? -10.954 3.867 5.040 1.00 91.75 81 LYS A C 1
ATOM 651 O O . LYS A 1 81 ? -12.028 4.030 5.621 1.00 91.75 81 LYS A O 1
ATOM 656 N N . VAL A 1 82 ? -10.186 2.800 5.239 1.00 91.75 82 VAL A N 1
ATOM 657 C CA . VAL A 1 82 ? -10.544 1.674 6.112 1.00 91.75 82 VAL A CA 1
ATOM 658 C C . VAL A 1 82 ? -10.626 2.084 7.589 1.00 91.75 82 VAL A C 1
ATOM 660 O O . VAL A 1 82 ? -11.433 1.538 8.331 1.00 91.75 82 VAL A O 1
ATOM 663 N N . ASP A 1 83 ? -9.843 3.068 8.047 1.00 86.56 83 ASP A N 1
ATOM 664 C CA . ASP A 1 83 ? -9.875 3.524 9.449 1.00 86.56 83 ASP A CA 1
ATOM 665 C C . ASP A 1 83 ? -11.209 4.181 9.864 1.00 86.56 83 ASP A C 1
ATOM 667 O O . ASP A 1 83 ? -11.465 4.321 11.059 1.00 86.56 83 ASP A O 1
ATOM 671 N N . GLY A 1 84 ? -12.071 4.547 8.907 1.00 80.00 84 GLY A N 1
ATOM 672 C CA . GLY A 1 84 ? -13.338 5.247 9.155 1.00 80.00 84 GLY A CA 1
ATOM 673 C C . GLY A 1 84 ? -14.583 4.626 8.517 1.00 80.00 84 GLY A C 1
ATOM 674 O O . GLY A 1 84 ? -15.604 5.307 8.445 1.00 80.00 84 GLY A O 1
ATOM 675 N N . SER A 1 85 ? -14.521 3.385 8.028 1.00 85.38 85 SER A N 1
ATOM 676 C CA . SER A 1 85 ? -15.618 2.749 7.278 1.00 85.38 85 SER A CA 1
ATOM 677 C C . SER A 1 85 ? -15.843 1.288 7.678 1.00 85.38 85 SER A C 1
ATOM 679 O O . SER A 1 85 ? -14.977 0.659 8.282 1.00 85.38 85 SER A O 1
ATOM 681 N N . ASP A 1 86 ? -17.012 0.743 7.328 1.00 86.94 86 ASP A N 1
ATOM 682 C CA . ASP A 1 86 ? -17.390 -0.664 7.560 1.00 86.94 86 ASP A CA 1
ATOM 683 C C . ASP A 1 86 ? -16.861 -1.589 6.443 1.00 86.94 86 ASP A C 1
ATOM 685 O O . ASP A 1 86 ? -17.555 -2.468 5.934 1.00 86.94 86 ASP A O 1
ATOM 689 N N . ILE A 1 87 ? -15.633 -1.329 5.982 1.00 89.75 87 ILE A N 1
ATOM 690 C CA . ILE A 1 87 ? -14.974 -2.153 4.967 1.00 89.75 87 ILE A CA 1
ATOM 691 C C . ILE A 1 87 ? -14.499 -3.448 5.621 1.00 89.75 87 ILE A C 1
ATOM 693 O O . ILE A 1 87 ? -13.819 -3.431 6.649 1.00 89.75 87 ILE A O 1
ATOM 697 N N . ASP A 1 88 ? -14.801 -4.574 4.977 1.00 89.06 88 ASP A N 1
ATOM 698 C CA . ASP A 1 88 ? -14.365 -5.887 5.434 1.00 89.06 88 ASP A CA 1
ATOM 699 C C . ASP A 1 88 ? -12.830 -6.003 5.421 1.00 89.06 88 ASP A C 1
ATOM 701 O O . ASP A 1 88 ? -12.183 -6.079 4.373 1.00 89.06 88 ASP A O 1
ATOM 705 N N . MET A 1 89 ? -12.243 -6.042 6.618 1.00 91.25 89 MET A N 1
ATOM 706 C CA . MET A 1 89 ? -10.803 -6.206 6.812 1.00 91.25 89 MET A CA 1
ATOM 707 C C . MET A 1 89 ? -10.272 -7.531 6.265 1.00 91.25 89 MET A C 1
ATOM 709 O O . MET A 1 89 ? -9.116 -7.576 5.843 1.00 91.25 89 MET A O 1
ATOM 713 N N . SER A 1 90 ? -11.087 -8.591 6.252 1.00 91.62 90 SER A N 1
ATOM 714 C CA . SER A 1 90 ? -10.668 -9.901 5.746 1.00 91.62 90 SER A CA 1
ATOM 715 C C . SER A 1 90 ? -10.443 -9.867 4.236 1.00 91.62 90 SER A C 1
ATOM 717 O O . SER A 1 90 ? -9.439 -10.395 3.759 1.00 91.62 90 SER A O 1
ATOM 719 N N . PHE A 1 91 ? -11.294 -9.134 3.507 1.00 91.56 91 PHE A N 1
ATOM 720 C CA . PHE A 1 91 ? -11.097 -8.864 2.088 1.00 91.56 91 PHE A CA 1
ATOM 721 C C . PHE A 1 91 ? -9.757 -8.163 1.859 1.00 91.56 91 PHE A C 1
ATOM 723 O O . PHE A 1 91 ? -8.937 -8.668 1.099 1.00 91.56 91 PHE A O 1
ATOM 730 N N . ILE A 1 92 ? -9.492 -7.043 2.543 1.00 93.38 92 ILE A N 1
ATOM 731 C CA . ILE A 1 92 ? -8.242 -6.283 2.362 1.00 93.38 92 ILE A CA 1
ATOM 732 C C . ILE A 1 92 ? -7.015 -7.145 2.685 1.00 93.38 92 ILE A C 1
ATOM 734 O O . ILE A 1 92 ? -6.030 -7.132 1.944 1.00 93.38 92 ILE A O 1
ATOM 738 N N . GLU A 1 93 ? -7.077 -7.908 3.773 1.00 95.19 93 GLU A N 1
ATOM 739 C CA . GLU A 1 93 ? -5.992 -8.779 4.211 1.00 95.19 93 GLU A CA 1
ATOM 740 C C . GLU A 1 93 ? -5.687 -9.889 3.196 1.00 95.19 93 GLU A C 1
ATOM 742 O O . GLU A 1 93 ? -4.518 -10.082 2.854 1.00 95.19 93 GLU A O 1
ATOM 747 N N . GLU A 1 94 ? -6.707 -10.549 2.639 1.00 94.19 94 GLU A N 1
ATOM 748 C CA . GLU A 1 94 ? -6.546 -11.534 1.559 1.00 94.19 94 GLU A CA 1
ATOM 749 C C . GLU A 1 94 ? -5.829 -10.917 0.351 1.00 94.19 94 GLU A C 1
ATOM 751 O O . GLU A 1 94 ? -4.922 -11.522 -0.226 1.00 94.19 94 GLU A O 1
ATOM 756 N N . GLN A 1 95 ? -6.157 -9.666 0.008 1.00 92.25 95 GLN A N 1
ATOM 757 C CA . GLN A 1 95 ? -5.500 -8.996 -1.109 1.00 92.25 95 GLN A CA 1
ATOM 758 C C . GLN A 1 95 ? -4.011 -8.718 -0.870 1.00 92.25 95 GLN A C 1
ATOM 760 O O . GLN A 1 95 ? -3.203 -8.847 -1.793 1.00 92.25 95 GLN A O 1
ATOM 765 N N . ILE A 1 96 ? -3.634 -8.355 0.356 1.00 93.88 96 ILE A N 1
ATOM 766 C CA . ILE A 1 96 ? -2.232 -8.120 0.729 1.00 93.88 96 ILE A CA 1
ATOM 767 C C . ILE A 1 96 ? -1.453 -9.440 0.764 1.00 93.88 96 ILE A C 1
ATOM 769 O O . ILE A 1 96 ? -0.301 -9.479 0.325 1.00 93.88 96 ILE A O 1
ATOM 773 N N . ILE A 1 97 ? -2.073 -10.522 1.245 1.00 94.06 97 ILE A N 1
ATOM 774 C CA . ILE A 1 97 ? -1.481 -11.867 1.239 1.00 94.06 97 ILE A CA 1
ATOM 775 C C . ILE A 1 97 ? -1.135 -12.287 -0.187 1.00 94.06 97 ILE A C 1
ATOM 777 O O . ILE A 1 97 ? -0.009 -12.710 -0.443 1.00 94.06 97 ILE A O 1
ATOM 781 N N . ASP A 1 98 ? -2.057 -12.118 -1.127 1.00 90.62 98 ASP A N 1
ATOM 782 C CA . ASP A 1 98 ? -1.798 -12.475 -2.517 1.00 90.62 98 ASP A CA 1
ATOM 783 C C . ASP A 1 98 ? -0.670 -11.645 -3.141 1.00 90.62 98 ASP A C 1
ATOM 785 O O . ASP A 1 98 ? 0.147 -12.194 -3.877 1.00 90.62 98 ASP A O 1
ATOM 789 N N . ILE A 1 99 ? -0.575 -10.343 -2.834 1.00 90.81 99 ILE A N 1
ATOM 790 C CA . ILE A 1 99 ? 0.573 -9.522 -3.262 1.00 90.81 99 ILE A CA 1
ATOM 791 C C . ILE A 1 99 ? 1.877 -10.140 -2.748 1.00 90.81 99 ILE A C 1
ATOM 793 O O . ILE A 1 99 ? 2.831 -10.292 -3.510 1.00 90.81 99 ILE A O 1
ATOM 797 N N . ALA A 1 100 ? 1.913 -10.524 -1.471 1.00 91.00 100 ALA A N 1
ATOM 798 C CA . ALA A 1 100 ? 3.094 -11.125 -0.866 1.00 91.00 100 ALA A CA 1
ATOM 799 C C . ALA A 1 100 ? 3.485 -12.450 -1.547 1.00 91.00 100 ALA A C 1
ATOM 801 O O . ALA A 1 100 ? 4.672 -12.715 -1.739 1.00 91.00 100 ALA A O 1
ATOM 802 N N . LEU A 1 101 ? 2.500 -13.263 -1.943 1.00 89.50 101 LEU A N 1
ATOM 803 C CA . LEU A 1 101 ? 2.712 -14.549 -2.617 1.00 89.50 101 LEU A CA 1
ATOM 804 C C . LEU A 1 101 ? 3.153 -14.406 -4.080 1.00 89.50 101 LEU A C 1
ATOM 806 O O . LEU A 1 101 ? 3.932 -15.227 -4.562 1.00 89.50 101 LEU A O 1
ATOM 810 N N . LEU A 1 102 ? 2.679 -13.376 -4.784 1.00 82.56 102 LEU A N 1
ATOM 811 C CA . LEU A 1 102 ? 3.074 -13.083 -6.168 1.00 82.56 102 LEU A CA 1
ATOM 812 C C . LEU A 1 102 ? 4.484 -12.475 -6.266 1.00 82.56 102 LEU A C 1
ATOM 814 O O . LEU A 1 102 ? 5.101 -12.515 -7.332 1.00 82.56 102 LEU A O 1
ATOM 818 N N . GLY A 1 103 ? 5.010 -11.967 -5.151 1.00 75.25 103 GLY A N 1
ATOM 819 C CA . GLY A 1 103 ? 6.356 -11.421 -5.030 1.00 75.25 103 GLY A CA 1
ATOM 820 C C . GLY A 1 103 ? 6.407 -9.888 -5.091 1.00 75.25 103 GLY A C 1
ATOM 821 O O . GLY A 1 103 ? 5.438 -9.229 -5.472 1.00 75.25 103 GLY A O 1
ATOM 822 N N . PRO A 1 104 ? 7.551 -9.284 -4.721 1.00 70.69 104 PRO A N 1
ATOM 823 C CA . PRO A 1 104 ? 7.682 -7.846 -4.474 1.00 70.69 104 PRO A CA 1
ATOM 824 C C . PRO A 1 104 ? 7.887 -7.033 -5.766 1.00 70.69 104 PRO A C 1
ATOM 826 O O . PRO A 1 104 ? 8.803 -6.221 -5.862 1.00 70.69 104 PRO A O 1
ATOM 829 N N . CYS A 1 105 ? 7.065 -7.265 -6.789 1.00 86.31 105 CYS A N 1
ATOM 830 C CA . CYS A 1 105 ? 7.087 -6.482 -8.024 1.00 86.31 105 CYS A CA 1
ATOM 831 C C . CYS A 1 105 ? 6.277 -5.184 -7.830 1.00 86.31 105 CYS A C 1
ATOM 833 O O . CYS A 1 105 ? 5.080 -5.269 -7.525 1.00 86.31 105 CYS A O 1
ATOM 835 N N . PRO A 1 106 ? 6.882 -3.989 -7.999 1.00 86.56 106 PRO A N 1
ATOM 836 C CA . PRO A 1 106 ? 6.181 -2.717 -7.831 1.00 86.56 106 PRO A CA 1
ATOM 837 C C . PRO A 1 106 ? 4.938 -2.583 -8.716 1.00 86.56 106 PRO A C 1
ATOM 839 O O . PRO A 1 106 ? 3.907 -2.127 -8.227 1.00 86.56 106 PRO A O 1
ATOM 842 N N . GLU A 1 107 ? 5.014 -3.040 -9.967 1.00 88.00 107 GLU A N 1
ATOM 843 C CA . GLU A 1 107 ? 3.941 -2.988 -10.967 1.00 88.00 107 GLU A CA 1
ATOM 844 C C . GLU A 1 107 ? 2.768 -3.920 -10.624 1.00 88.00 107 GLU A C 1
ATOM 846 O O . GLU A 1 107 ? 1.595 -3.562 -10.752 1.00 88.00 107 GLU A O 1
ATOM 851 N N . GLY A 1 108 ? 3.063 -5.131 -10.143 1.00 87.06 108 GLY A N 1
ATOM 852 C CA . GLY A 1 108 ? 2.028 -6.057 -9.676 1.00 87.06 108 GLY A CA 1
ATOM 853 C C . GLY A 1 108 ? 1.322 -5.527 -8.425 1.00 87.06 108 GLY A C 1
ATOM 854 O O . GLY A 1 108 ? 0.093 -5.584 -8.313 1.00 87.06 108 GLY A O 1
ATOM 855 N N . ARG A 1 109 ? 2.094 -4.948 -7.500 1.00 89.44 109 ARG A N 1
ATOM 856 C CA . ARG A 1 109 ? 1.573 -4.381 -6.253 1.00 89.44 109 ARG A CA 1
ATOM 857 C C . ARG A 1 109 ? 0.721 -3.137 -6.489 1.00 89.44 109 ARG A C 1
ATOM 859 O O . ARG A 1 109 ? -0.371 -3.055 -5.930 1.00 89.44 109 ARG A O 1
ATOM 866 N N . SER A 1 110 ? 1.190 -2.184 -7.296 1.00 90.19 110 SER A N 1
ATOM 867 C CA . SER A 1 110 ? 0.423 -0.983 -7.652 1.00 90.19 110 SER A CA 1
ATOM 868 C C . SER A 1 110 ? -0.911 -1.367 -8.294 1.00 90.19 110 SER A C 1
ATOM 870 O O . SER A 1 110 ? -1.949 -0.851 -7.888 1.00 90.19 110 SER A O 1
ATOM 872 N N . THR A 1 111 ? -0.908 -2.342 -9.208 1.00 88.50 111 THR A N 1
ATOM 873 C CA . THR A 1 111 ? -2.117 -2.846 -9.867 1.00 88.50 111 THR A CA 1
ATOM 874 C C . THR A 1 111 ? -3.123 -3.390 -8.854 1.00 88.50 111 THR A C 1
ATOM 876 O O . THR A 1 111 ? -4.281 -2.967 -8.860 1.00 88.50 111 THR A O 1
ATOM 879 N N . ARG A 1 112 ? -2.695 -4.274 -7.939 1.00 89.62 112 ARG A N 1
ATOM 880 C CA . ARG A 1 112 ? -3.589 -4.818 -6.903 1.00 89.62 112 ARG A CA 1
ATOM 881 C C . ARG A 1 112 ? -4.105 -3.719 -5.977 1.00 89.62 112 ARG A C 1
ATOM 883 O O . ARG A 1 112 ? -5.304 -3.657 -5.721 1.00 89.62 112 ARG A O 1
ATOM 890 N N . PHE A 1 113 ? -3.239 -2.831 -5.493 1.00 92.69 113 PHE A N 1
ATOM 891 C CA . PHE A 1 113 ? -3.676 -1.734 -4.628 1.00 92.69 113 PHE A CA 1
ATOM 892 C C . PHE A 1 113 ? -4.671 -0.813 -5.329 1.00 92.69 113 PHE A C 1
ATOM 894 O O . PHE A 1 113 ? -5.663 -0.425 -4.720 1.00 92.69 113 PHE A O 1
ATOM 901 N N . LEU A 1 114 ? -4.492 -0.523 -6.615 1.00 90.69 114 LEU A N 1
ATOM 902 C CA . LEU A 1 114 ? -5.471 0.259 -7.362 1.00 90.69 114 LEU A CA 1
ATOM 903 C C . LEU A 1 114 ? -6.817 -0.447 -7.484 1.00 90.69 114 LEU A C 1
ATOM 905 O O . LEU A 1 114 ? -7.841 0.214 -7.348 1.00 90.69 114 LEU A O 1
ATOM 909 N N . GLN A 1 115 ? -6.838 -1.764 -7.694 1.00 87.12 115 GLN A N 1
ATOM 910 C CA . GLN A 1 115 ? -8.085 -2.535 -7.716 1.00 87.12 115 GLN A CA 1
ATOM 911 C C . GLN A 1 115 ? -8.815 -2.462 -6.369 1.00 87.12 115 GLN A C 1
ATOM 913 O O . GLN A 1 115 ? -10.020 -2.218 -6.342 1.00 87.12 115 GLN A O 1
ATOM 918 N N . ILE A 1 116 ? -8.083 -2.601 -5.257 1.00 91.50 116 ILE A N 1
ATOM 919 C CA . ILE A 1 116 ? -8.640 -2.445 -3.905 1.00 91.50 116 ILE A CA 1
ATOM 920 C C . ILE A 1 116 ? -9.196 -1.036 -3.724 1.00 91.50 116 ILE A C 1
ATOM 922 O O . ILE A 1 116 ? -10.362 -0.877 -3.376 1.00 91.50 116 ILE A O 1
ATOM 926 N N . TRP A 1 117 ? -8.378 -0.014 -3.985 1.00 92.81 117 TRP A N 1
ATOM 927 C CA . TRP A 1 117 ? -8.767 1.383 -3.830 1.00 92.81 117 TRP A CA 1
ATOM 928 C C . TRP A 1 117 ? -9.998 1.715 -4.680 1.00 92.81 117 TRP A C 1
ATOM 930 O O . TRP A 1 117 ? -10.946 2.304 -4.170 1.00 92.81 117 TRP A O 1
ATOM 940 N N . GLN A 1 118 ? -10.046 1.276 -5.941 1.00 88.81 118 GLN A N 1
ATOM 941 C CA . GLN A 1 118 ? -11.210 1.470 -6.810 1.00 88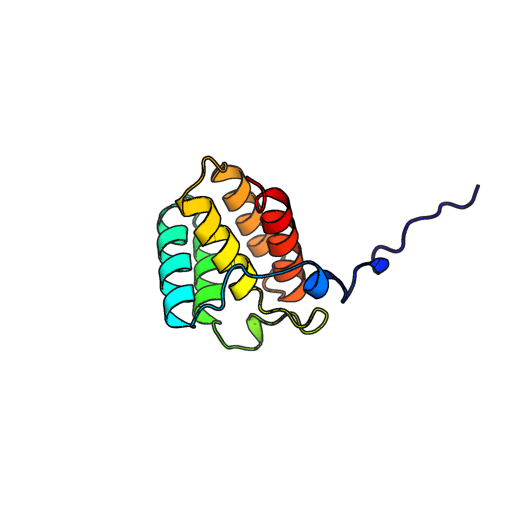.81 118 GLN A CA 1
ATOM 942 C C . GLN A 1 118 ? -12.475 0.808 -6.260 1.00 88.81 118 GLN A C 1
ATOM 944 O O . GLN A 1 118 ? -13.553 1.374 -6.427 1.00 88.81 118 GLN A O 1
ATOM 949 N N . ALA A 1 119 ? -12.355 -0.352 -5.610 1.00 88.19 119 ALA A N 1
ATOM 950 C CA . ALA A 1 119 ? -13.490 -1.054 -5.019 1.00 88.19 119 ALA A CA 1
ATOM 951 C C . ALA A 1 119 ? -14.055 -0.345 -3.778 1.00 88.19 119 ALA A C 1
ATOM 953 O O . ALA A 1 119 ? -15.240 -0.496 -3.495 1.00 88.19 119 ALA A O 1
ATOM 954 N N . ILE A 1 120 ? -13.231 0.425 -3.056 1.00 87.75 120 ILE A N 1
ATOM 955 C CA . ILE A 1 120 ? -13.608 1.012 -1.759 1.00 87.75 120 ILE A CA 1
ATOM 956 C C . ILE A 1 120 ? -13.687 2.543 -1.732 1.00 87.75 120 ILE A C 1
ATOM 958 O O . ILE A 1 120 ? -14.145 3.115 -0.745 1.00 87.75 120 ILE A O 1
ATOM 962 N N . LYS A 1 121 ? -13.210 3.242 -2.769 1.00 86.56 121 LYS A N 1
ATOM 963 C CA . LYS A 1 121 ? -13.074 4.712 -2.757 1.00 86.56 121 LYS A CA 1
ATOM 964 C C . LYS A 1 121 ? -14.399 5.450 -2.529 1.00 86.56 121 LYS A C 1
ATOM 966 O O . LYS A 1 121 ? -14.394 6.504 -1.891 1.00 86.56 121 LYS A O 1
ATOM 971 N N . ASP A 1 122 ? -15.507 4.871 -2.987 1.00 84.31 122 ASP A N 1
ATOM 972 C CA . ASP A 1 122 ? -16.853 5.455 -2.930 1.00 84.31 122 ASP A CA 1
ATOM 973 C C . ASP A 1 122 ? -17.696 4.920 -1.752 1.00 84.31 122 ASP A C 1
ATOM 975 O O . ASP A 1 122 ? -18.867 5.281 -1.631 1.00 84.31 122 ASP A O 1
ATOM 979 N N . CYS A 1 123 ? -17.116 4.068 -0.895 1.00 80.00 123 CYS A N 1
ATOM 980 C CA . CYS A 1 123 ? -17.757 3.550 0.319 1.00 80.00 123 CYS A CA 1
ATOM 981 C C . CYS A 1 123 ? -17.817 4.576 1.458 1.00 80.00 123 CYS A C 1
ATOM 983 O O . CYS A 1 123 ? -16.981 5.513 1.484 1.00 80.00 123 CYS A O 1
#